Protein AF-A0A381T3K8-F1 (afdb_monomer)

Solvent-accessible surface area (backbone atoms only — not comparable to full-atom values): 9692 Å² total; per-residue (Å²): 140,80,72,60,60,70,28,31,34,39,32,34,22,79,47,74,56,29,57,54,52,45,54,54,43,39,75,59,45,20,48,62,48,80,32,72,56,66,56,58,69,72,48,51,66,48,38,56,70,25,51,29,39,36,34,31,21,46,84,45,85,56,44,44,38,23,93,92,28,55,28,43,52,71,57,46,45,71,54,28,58,80,28,34,39,35,50,53,16,40,26,57,43,61,67,59,30,51,76,71,65,33,52,60,53,84,57,81,58,88,49,51,72,50,67,47,67,61,56,66,81,76,37,68,60,58,45,52,54,52,53,50,49,54,52,51,52,51,52,53,54,52,50,53,48,62,72,70,40,55,73,71,58,49,50,58,64,32,63,78,67,80,59,85,81,77,82,80,84,86,75,87,133

Sequence (173 aa):
EIEVYQSRIGVVSTDKFGRVIASCLGKVGADVQRFDRLAGVQVEEFLEKADAIILADYCSPDLFIGQGGQMEVERLRAIAPGIVVVPFAGRVDTKALEQAGIWCLDHAGEESARMARTFSHLGVKPVIDLHCAGLKVAEIAVRQRAENATDAALNTALGARGHTVSRSENVRT

Radius of gyration: 24.1 Å; Cα contacts (8 Å, |Δi|>4): 259; chains: 1; bounding box: 52×36×75 Å

Secondary structure (DSSP, 8-state):
----TT-EEEEE-SSHHHHHHHHHHHHTT-EEEEESSS-SHHHHHHHTT-SEEEEE-SS--SEEESTTSSB-HHHHHHH-TTPEEEEEESEE-HHHHHHTT-EE-----S-TTS-SS-GGGG-HHHHHHHHHHHHHHHHHHHHHHHHHS-HHHHHHHHHTTT-----------

Mean predicted aligned error: 10.78 Å

Nearest PDB structures (foldseek):
  4a5o-assembly2_D  TM=7.007E-01  e=1.082E-03  Pseudomonas aeruginosa PAO1
  5o22-assembly1_A  TM=6.294E-01  e=1.184E-02  Escherichia coli K-12
  2pv7-assembly1_A  TM=4.284E-01  e=9.141E-03  Haemophilus influenzae
  6qur-assembly1_A  TM=5.124E-01  e=4.045E-02  synthetic construct
  2qys-assembly2_B  TM=4.662E-01  e=1.573E-01  Ocimum basilicum

Organism: NCBI:txid408172

Structure (mmCIF, N/CA/C/O backbone):
data_AF-A0A381T3K8-F1
#
_entry.id   AF-A0A381T3K8-F1
#
loop_
_atom_site.group_PDB
_atom_site.id
_atom_site.type_symbol
_atom_site.label_atom_id
_atom_site.label_alt_id
_atom_site.label_comp_id
_atom_site.label_asym_id
_atom_site.label_entity_id
_atom_site.label_seq_id
_atom_site.pdbx_PDB_ins_code
_atom_site.Cartn_x
_atom_site.Cartn_y
_atom_site.Cartn_z
_atom_site.occupancy
_atom_site.B_iso_or_equiv
_atom_site.auth_seq_id
_atom_site.auth_comp_id
_atom_site.auth_asym_id
_atom_site.auth_atom_id
_atom_site.pdbx_PDB_model_num
ATOM 1 N N . GLU A 1 1 ? 1.530 -11.606 10.922 1.00 67.06 1 GLU A N 1
ATOM 2 C CA . GLU A 1 1 ? 1.568 -12.184 9.563 1.00 67.06 1 GLU A CA 1
ATOM 3 C C . GLU A 1 1 ? 0.125 -12.413 9.142 1.00 67.06 1 GLU A C 1
ATOM 5 O O . GLU A 1 1 ? -0.635 -12.891 9.975 1.00 67.06 1 GLU A O 1
ATOM 10 N N . ILE A 1 2 ? -0.271 -11.968 7.948 1.00 81.31 2 ILE A N 1
ATOM 11 C CA . ILE A 1 2 ? -1.642 -12.115 7.432 1.00 81.31 2 ILE A CA 1
ATOM 12 C C . ILE A 1 2 ? -1.611 -13.006 6.196 1.00 81.31 2 ILE A C 1
ATOM 14 O O . ILE A 1 2 ? -0.693 -12.902 5.379 1.00 81.31 2 ILE A O 1
ATOM 18 N N . GLU A 1 3 ? -2.604 -13.874 6.060 1.00 88.50 3 GLU A N 1
ATOM 19 C CA . GLU A 1 3 ? -2.834 -14.597 4.815 1.00 88.50 3 GLU A CA 1
ATOM 20 C C . GLU A 1 3 ? -3.513 -13.654 3.816 1.00 88.50 3 GLU A C 1
ATOM 22 O O . GLU A 1 3 ? -4.427 -12.931 4.177 1.00 88.50 3 GLU A O 1
ATOM 27 N N . VAL A 1 4 ? -3.049 -13.612 2.564 1.00 92.31 4 VAL A N 1
ATOM 28 C CA 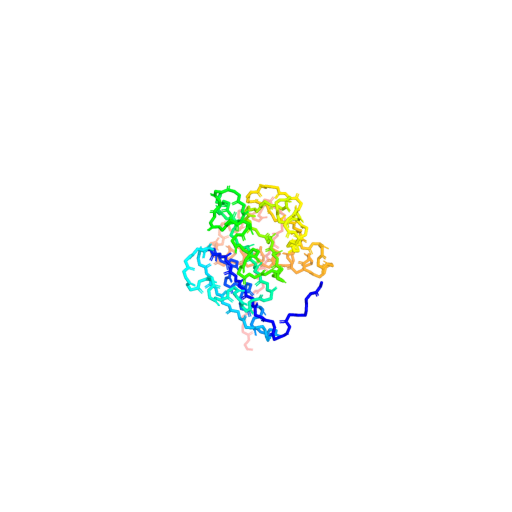. VAL A 1 4 ? -3.598 -12.673 1.562 1.00 92.31 4 VAL A CA 1
ATOM 29 C C . VAL A 1 4 ? -4.922 -13.171 0.974 1.00 92.31 4 VAL A C 1
ATOM 31 O O . VAL A 1 4 ? -5.762 -12.369 0.568 1.00 92.31 4 VAL A O 1
ATOM 34 N N . TYR A 1 5 ? -5.112 -14.487 0.892 1.00 94.69 5 TYR A N 1
ATOM 35 C CA . TYR A 1 5 ? -6.324 -15.075 0.330 1.00 94.69 5 TYR A CA 1
ATOM 36 C C . TYR A 1 5 ? -7.539 -14.727 1.199 1.00 94.69 5 TYR A C 1
ATOM 38 O O . TYR A 1 5 ? -7.495 -14.893 2.412 1.00 94.69 5 TYR A O 1
ATOM 46 N N . GLN A 1 6 ? -8.614 -14.233 0.574 1.00 93.88 6 GLN A N 1
ATOM 47 C CA . GLN A 1 6 ? -9.842 -13.760 1.233 1.00 93.88 6 GLN A CA 1
ATOM 48 C C . GLN A 1 6 ? -9.678 -12.585 2.204 1.00 93.88 6 GLN A C 1
ATOM 50 O O . GLN A 1 6 ? -10.674 -12.155 2.786 1.00 93.88 6 GLN A O 1
ATOM 55 N N . SER A 1 7 ? -8.480 -12.008 2.326 1.00 96.81 7 SER A N 1
ATOM 56 C CA . SER A 1 7 ? -8.304 -10.786 3.099 1.00 96.81 7 SER A CA 1
ATOM 57 C C . SER A 1 7 ? -8.896 -9.573 2.400 1.00 96.81 7 SER A C 1
ATOM 59 O O . SER A 1 7 ? -8.835 -9.442 1.173 1.00 96.81 7 SER A O 1
ATOM 61 N N . ARG A 1 8 ? -9.417 -8.646 3.201 1.00 97.75 8 ARG A N 1
ATOM 62 C CA . ARG A 1 8 ? -9.924 -7.351 2.755 1.00 97.75 8 ARG A CA 1
ATOM 63 C C . ARG A 1 8 ? -8.830 -6.299 2.877 1.00 97.75 8 ARG A C 1
ATOM 65 O O . ARG A 1 8 ? -8.429 -5.926 3.979 1.00 97.75 8 ARG A O 1
ATOM 72 N N . ILE A 1 9 ? -8.332 -5.822 1.739 1.00 98.12 9 ILE A N 1
ATOM 73 C CA . ILE A 1 9 ? -7.128 -4.989 1.666 1.00 98.12 9 ILE A CA 1
ATOM 74 C C . ILE A 1 9 ? -7.439 -3.646 1.006 1.00 98.12 9 ILE A C 1
ATOM 76 O O . ILE A 1 9 ? -7.891 -3.576 -0.137 1.00 98.12 9 ILE A O 1
ATOM 80 N N . GLY A 1 10 ? -7.150 -2.557 1.715 1.00 97.62 10 GLY A N 1
ATOM 81 C CA . GLY A 1 10 ? -7.195 -1.205 1.163 1.00 97.62 10 GLY A CA 1
ATOM 82 C C . GLY A 1 10 ? -5.880 -0.857 0.472 1.00 97.62 10 GLY A C 1
ATOM 83 O O . GLY A 1 10 ? -4.811 -1.126 1.012 1.00 97.62 10 GLY A O 1
ATOM 84 N N . VAL A 1 11 ? -5.929 -0.231 -0.702 1.00 97.25 11 VAL A N 1
ATOM 85 C CA . VAL A 1 11 ? -4.738 0.293 -1.392 1.00 97.25 11 VAL A CA 1
ATOM 86 C C . VAL A 1 11 ? -4.905 1.791 -1.606 1.00 97.25 11 VAL A C 1
ATOM 88 O O . VAL A 1 11 ? -5.726 2.210 -2.423 1.00 97.25 11 VAL A O 1
ATOM 91 N N . VAL A 1 12 ? -4.113 2.596 -0.899 1.00 95.75 12 VAL A N 1
ATOM 92 C CA . VAL A 1 12 ? -4.120 4.060 -1.023 1.00 95.75 12 VAL A CA 1
ATOM 93 C C . VAL A 1 12 ? -2.999 4.491 -1.958 1.00 95.75 12 VAL A C 1
ATOM 95 O O . VAL A 1 12 ? -1.826 4.239 -1.675 1.00 95.75 12 VAL A O 1
ATOM 98 N N . SER A 1 13 ? -3.353 5.084 -3.098 1.00 93.81 13 SER A N 1
ATOM 99 C CA . SER A 1 13 ? -2.389 5.481 -4.129 1.00 93.81 13 SER A CA 1
ATOM 100 C C . SER A 1 13 ? -3.047 6.282 -5.252 1.00 93.81 13 SER A C 1
ATOM 102 O O . SER A 1 13 ? -4.002 5.808 -5.877 1.00 93.81 13 SER A O 1
ATOM 104 N N . THR A 1 14 ? -2.457 7.429 -5.592 1.00 91.62 14 THR A N 1
ATOM 105 C CA . THR A 1 14 ? -2.795 8.194 -6.806 1.00 91.62 14 THR A CA 1
ATOM 106 C C . THR A 1 14 ? -1.962 7.788 -8.027 1.00 91.62 14 THR A C 1
ATOM 108 O O . THR A 1 14 ? -2.224 8.227 -9.150 1.00 91.62 14 THR A O 1
ATOM 111 N N . ASP A 1 15 ? -0.965 6.921 -7.841 1.00 87.50 15 ASP A N 1
ATOM 112 C CA . ASP A 1 15 ? 0.003 6.571 -8.869 1.00 87.50 15 ASP A CA 1
ATOM 113 C C . ASP A 1 15 ? -0.308 5.238 -9.584 1.00 87.50 15 ASP A C 1
ATOM 115 O O . ASP A 1 15 ? -1.334 4.568 -9.400 1.00 87.50 15 ASP A O 1
ATOM 119 N N . LYS A 1 16 ? 0.598 4.849 -10.489 1.00 89.00 16 LYS A N 1
ATOM 120 C CA . LYS A 1 16 ? 0.466 3.610 -11.265 1.00 89.00 16 LYS A CA 1
ATOM 121 C C . LYS A 1 16 ? 0.644 2.344 -10.420 1.00 89.00 16 LYS A C 1
ATOM 123 O O . LYS A 1 16 ? 0.119 1.304 -10.825 1.00 89.00 16 LYS A O 1
ATOM 128 N N . PHE A 1 17 ? 1.363 2.403 -9.298 1.00 88.69 17 PHE A N 1
ATOM 129 C CA . PHE A 1 17 ? 1.622 1.249 -8.441 1.00 88.69 17 PHE A CA 1
ATOM 130 C C . PHE A 1 17 ? 0.335 0.756 -7.804 1.00 88.69 17 PHE A C 1
ATOM 132 O O . PHE A 1 17 ? 0.085 -0.447 -7.840 1.00 88.69 17 PHE A O 1
ATOM 139 N N . GLY A 1 18 ? -0.538 1.656 -7.345 1.00 92.62 18 GLY A N 1
ATOM 140 C CA . GLY A 1 18 ? -1.806 1.263 -6.737 1.00 92.62 18 GLY A CA 1
ATOM 141 C C . GLY A 1 18 ? -2.659 0.357 -7.629 1.00 92.62 18 GLY A C 1
ATOM 142 O O . GLY A 1 18 ? -3.307 -0.565 -7.139 1.00 92.62 18 GLY A O 1
ATOM 143 N N . ARG A 1 19 ? -2.669 0.584 -8.952 1.00 94.50 19 ARG A N 1
ATOM 144 C CA . ARG A 1 19 ? -3.422 -0.264 -9.898 1.00 94.50 19 ARG A CA 1
ATOM 145 C C . ARG A 1 19 ? -2.796 -1.646 -10.047 1.00 94.50 19 ARG A C 1
ATOM 147 O O . ARG A 1 19 ? -3.514 -2.642 -10.085 1.00 94.50 19 ARG A O 1
ATOM 154 N N . VAL A 1 20 ? -1.468 -1.701 -10.134 1.00 94.62 20 VAL A N 1
ATOM 155 C CA . VAL A 1 20 ? -0.724 -2.960 -10.267 1.00 94.62 20 VAL A CA 1
ATOM 156 C C . VAL A 1 20 ? -0.868 -3.798 -8.998 1.00 94.62 20 VAL A C 1
ATOM 158 O O . VAL A 1 20 ? -1.202 -4.975 -9.095 1.00 94.62 20 VAL A O 1
ATOM 161 N N . ILE A 1 21 ? -0.694 -3.186 -7.823 1.00 95.00 21 ILE A N 1
ATOM 162 C CA . ILE A 1 21 ? -0.847 -3.842 -6.517 1.00 95.00 21 ILE A CA 1
ATOM 163 C C . ILE A 1 21 ? -2.257 -4.417 -6.382 1.00 95.00 21 ILE A C 1
ATOM 165 O O . ILE A 1 21 ? -2.400 -5.612 -6.134 1.00 95.00 21 ILE A O 1
ATOM 169 N N . ALA A 1 22 ? -3.291 -3.606 -6.631 1.00 96.31 22 ALA A N 1
ATOM 170 C CA . ALA A 1 22 ? -4.670 -4.066 -6.515 1.00 96.31 22 ALA A CA 1
ATOM 171 C C . ALA A 1 22 ? -4.997 -5.213 -7.481 1.00 96.31 22 ALA A C 1
ATOM 173 O O . ALA A 1 22 ? -5.624 -6.194 -7.087 1.00 96.31 22 ALA A O 1
ATOM 174 N N . SER A 1 23 ? -4.515 -5.136 -8.727 1.00 96.81 23 SER A N 1
ATOM 175 C CA . SER A 1 23 ? -4.703 -6.215 -9.701 1.00 96.81 23 SER A CA 1
ATOM 176 C C . SER A 1 23 ? -4.010 -7.513 -9.279 1.00 96.81 23 SER A C 1
ATOM 178 O O . SER A 1 23 ? -4.586 -8.587 -9.436 1.00 96.81 23 SER A O 1
ATOM 180 N N . CYS A 1 24 ? -2.787 -7.435 -8.750 1.00 95.69 24 CYS A N 1
ATOM 181 C CA . CYS A 1 24 ? -2.054 -8.609 -8.283 1.00 95.69 24 CYS A CA 1
ATOM 182 C C . CYS A 1 24 ? -2.736 -9.260 -7.078 1.00 95.69 24 CYS A C 1
ATOM 184 O O . CYS A 1 24 ? -2.950 -10.466 -7.099 1.00 95.69 24 CYS A O 1
ATOM 186 N N . LEU A 1 25 ? -3.121 -8.477 -6.069 1.00 96.62 25 LEU A N 1
ATOM 187 C CA . LEU A 1 25 ? -3.793 -8.990 -4.872 1.00 96.62 25 LEU A CA 1
ATOM 188 C C . LEU A 1 25 ? -5.156 -9.613 -5.201 1.00 96.62 25 LEU A C 1
ATOM 190 O O . LEU A 1 25 ? -5.444 -10.722 -4.757 1.00 96.62 25 LEU A O 1
ATOM 194 N N . GLY A 1 26 ? -5.947 -8.967 -6.063 1.00 96.88 26 GLY A N 1
ATOM 195 C CA . GLY A 1 26 ? -7.230 -9.515 -6.509 1.00 96.88 26 GLY A CA 1
ATOM 196 C C . GLY A 1 26 ? -7.089 -10.855 -7.243 1.00 96.88 26 GLY A C 1
ATOM 197 O O . GLY A 1 26 ? -7.894 -11.758 -7.040 1.00 96.88 26 GLY A O 1
ATOM 198 N N . LYS A 1 27 ? -6.024 -11.048 -8.039 1.00 96.88 27 LYS A N 1
ATOM 199 C CA . LYS A 1 27 ? -5.737 -12.342 -8.697 1.00 96.88 27 LYS A CA 1
ATOM 200 C C . LYS A 1 27 ? -5.400 -13.463 -7.714 1.00 96.88 27 LYS A C 1
ATOM 202 O O . LYS A 1 27 ? -5.568 -14.627 -8.059 1.00 96.88 27 LYS A O 1
ATOM 207 N N . VAL A 1 28 ? -4.910 -13.114 -6.527 1.00 95.06 28 VAL A N 1
ATOM 208 C CA . VAL A 1 28 ? -4.600 -14.059 -5.446 1.00 95.06 28 VAL A CA 1
ATOM 209 C C . VAL A 1 28 ? -5.821 -14.275 -4.537 1.00 95.06 28 VAL A C 1
ATOM 211 O O . VAL A 1 28 ? -5.750 -15.075 -3.618 1.00 95.06 28 VAL A O 1
ATOM 214 N N . GLY A 1 29 ? -6.965 -13.634 -4.815 1.00 96.12 29 GLY A N 1
ATOM 215 C CA . GLY A 1 29 ? -8.231 -13.859 -4.109 1.00 96.12 29 GLY A CA 1
ATOM 216 C C . GLY A 1 29 ? -8.502 -12.920 -2.932 1.00 96.12 29 GLY A C 1
ATOM 217 O O . GLY A 1 29 ? -9.379 -13.221 -2.128 1.00 96.12 29 GLY A O 1
ATOM 218 N N . ALA A 1 30 ? -7.772 -11.807 -2.814 1.00 97.44 30 ALA A N 1
ATOM 219 C CA . ALA A 1 30 ? -8.090 -10.748 -1.854 1.00 97.44 30 ALA A CA 1
ATOM 220 C C . ALA A 1 30 ? -9.283 -9.888 -2.330 1.00 97.44 30 ALA A C 1
ATOM 222 O O . ALA A 1 30 ? -9.430 -9.638 -3.530 1.00 97.44 30 ALA A O 1
ATOM 223 N N . ASP A 1 31 ? -10.088 -9.380 -1.393 1.00 97.62 31 ASP A N 1
ATOM 224 C CA . ASP A 1 31 ? -11.076 -8.316 -1.631 1.00 97.62 31 ASP A CA 1
ATOM 225 C C . ASP A 1 31 ? -10.363 -6.962 -1.553 1.00 97.62 31 ASP A C 1
ATOM 227 O O . ASP A 1 31 ? -9.958 -6.520 -0.477 1.00 97.62 31 ASP A O 1
ATOM 231 N N . VAL A 1 32 ? -10.138 -6.320 -2.702 1.00 97.88 32 VAL A N 1
ATOM 232 C CA . VAL A 1 32 ? -9.279 -5.135 -2.783 1.00 97.88 32 VAL A CA 1
ATOM 233 C C . VAL A 1 32 ? -10.063 -3.902 -3.189 1.00 97.88 32 VAL A C 1
ATOM 235 O O . VAL A 1 32 ? -10.626 -3.848 -4.284 1.00 97.88 32 VAL A O 1
ATOM 238 N N . GLN A 1 33 ? -9.983 -2.857 -2.366 1.00 97.69 33 GLN A N 1
ATOM 239 C CA . GLN A 1 33 ? -10.506 -1.537 -2.701 1.00 97.69 33 GLN A CA 1
ATOM 240 C C . GLN A 1 33 ? -9.379 -0.510 -2.800 1.00 97.69 33 GLN A C 1
ATOM 242 O O . GLN A 1 33 ? -8.485 -0.440 -1.958 1.00 97.69 33 GLN A O 1
ATOM 247 N N . ARG A 1 34 ? -9.419 0.296 -3.864 1.00 96.88 34 ARG A N 1
ATOM 248 C CA . ARG A 1 34 ? -8.477 1.394 -4.088 1.00 96.88 34 ARG A CA 1
ATOM 249 C C . ARG A 1 34 ? -9.056 2.718 -3.616 1.00 96.88 34 ARG A C 1
ATOM 251 O O . ARG A 1 34 ? -10.224 2.999 -3.872 1.00 96.88 34 ARG A O 1
ATOM 258 N N . PHE A 1 35 ? -8.190 3.554 -3.060 1.00 96.25 35 PHE A N 1
ATOM 259 C CA . PHE A 1 35 ? -8.507 4.915 -2.653 1.00 96.25 35 PHE A CA 1
ATOM 260 C C . PHE A 1 35 ? -7.412 5.875 -3.114 1.00 96.25 35 PHE A C 1
ATOM 262 O O . PHE A 1 35 ? -6.228 5.547 -3.069 1.00 96.25 35 PHE A O 1
ATOM 269 N N . ASP A 1 36 ? -7.802 7.078 -3.521 1.00 94.00 36 ASP A N 1
ATOM 270 C CA . ASP A 1 36 ? -6.841 8.133 -3.858 1.00 94.00 36 ASP A CA 1
ATOM 271 C C . ASP A 1 36 ? -6.357 8.873 -2.598 1.00 94.00 36 ASP A C 1
ATOM 273 O O . ASP A 1 36 ? -5.269 9.442 -2.583 1.00 94.00 36 ASP A O 1
ATOM 277 N N . ARG A 1 37 ? -7.163 8.862 -1.527 1.00 93.56 37 ARG A N 1
ATOM 278 C CA . ARG A 1 37 ? -6.855 9.469 -0.226 1.00 93.56 37 ARG A CA 1
ATOM 279 C C . ARG A 1 37 ? -7.306 8.565 0.912 1.00 93.56 37 ARG A C 1
ATOM 281 O O . ARG A 1 37 ? -8.326 7.892 0.800 1.00 93.56 37 ARG A O 1
ATOM 288 N N . LEU A 1 38 ? -6.581 8.618 2.022 1.00 94.50 38 LEU A N 1
ATOM 289 C CA . LEU A 1 38 ? -6.916 7.956 3.279 1.00 94.50 38 LEU A CA 1
ATOM 290 C C . LEU A 1 38 ? -7.800 8.862 4.149 1.00 94.50 38 LEU A C 1
ATOM 292 O O . LEU A 1 38 ? -7.477 9.157 5.291 1.00 94.50 38 LEU A O 1
ATOM 296 N N . ALA A 1 39 ? -8.891 9.369 3.582 1.00 92.31 39 ALA A N 1
ATOM 297 C CA . ALA A 1 39 ? -9.800 10.265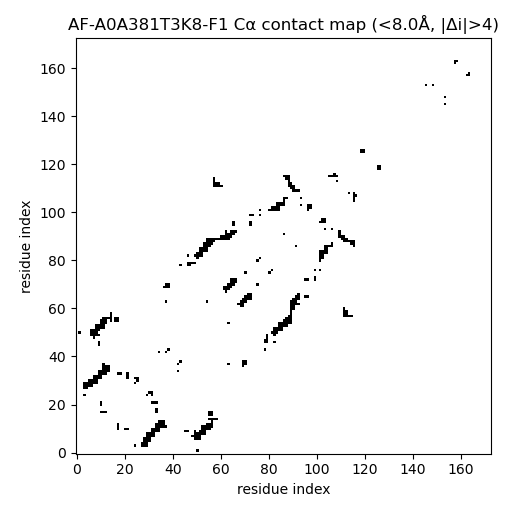 4.285 1.00 92.31 39 ALA A CA 1
ATOM 298 C C . ALA A 1 39 ? -11.233 10.113 3.770 1.00 92.31 39 ALA A C 1
ATOM 300 O O . ALA A 1 39 ? -11.458 9.862 2.584 1.00 92.31 39 ALA A O 1
ATOM 301 N N . GLY A 1 40 ? -12.198 10.348 4.659 1.00 92.94 40 GLY A N 1
ATOM 302 C CA . GLY A 1 40 ? -13.624 10.359 4.344 1.00 92.94 40 GLY A CA 1
ATOM 303 C C . GLY A 1 40 ? -14.366 9.083 4.744 1.00 92.94 40 GLY A C 1
ATOM 304 O O . GLY A 1 40 ? -13.777 8.022 4.934 1.00 92.94 40 GLY A O 1
ATOM 305 N N . VAL A 1 41 ? -15.693 9.206 4.839 1.00 93.25 41 VAL A N 1
ATOM 306 C CA . VAL A 1 41 ? -16.594 8.196 5.426 1.00 93.25 41 VAL A CA 1
ATOM 307 C C . VAL A 1 41 ? -16.478 6.831 4.745 1.00 93.25 41 VAL A C 1
ATOM 309 O O . VAL A 1 41 ? -16.360 5.822 5.423 1.00 93.25 41 VAL A O 1
ATOM 312 N N . GLN A 1 42 ? -16.420 6.790 3.412 1.00 93.44 42 GLN A N 1
ATOM 313 C CA . GLN A 1 42 ? -16.316 5.527 2.664 1.00 93.44 42 GLN A CA 1
ATOM 314 C C . GLN A 1 42 ? -15.026 4.756 2.968 1.00 93.44 42 GLN A C 1
ATOM 316 O O . GLN A 1 42 ? -15.009 3.528 2.922 1.00 93.44 42 GLN A O 1
ATOM 321 N N . VAL A 1 43 ? -13.935 5.477 3.243 1.00 95.81 43 VAL A N 1
ATOM 322 C CA . VAL A 1 43 ? -12.661 4.859 3.611 1.00 95.81 43 VAL A CA 1
ATOM 323 C C . VAL A 1 43 ? -12.777 4.284 5.013 1.00 95.81 43 VAL A C 1
ATOM 325 O O . VAL A 1 43 ? -12.424 3.131 5.221 1.00 95.81 43 VAL A O 1
ATOM 328 N N . GLU A 1 44 ? -13.324 5.049 5.958 1.00 95.94 44 GLU A N 1
ATOM 329 C CA . GLU A 1 44 ? -13.522 4.583 7.332 1.00 95.94 44 GLU A CA 1
ATOM 330 C C . GLU A 1 44 ? -14.429 3.342 7.392 1.00 95.94 44 GLU A C 1
ATOM 332 O O . GLU A 1 44 ? -14.026 2.339 7.973 1.00 95.94 44 GLU A O 1
ATOM 337 N N . GLU A 1 45 ? -15.573 3.349 6.699 1.00 96.25 45 GLU A N 1
ATOM 338 C CA . GLU A 1 45 ? -16.482 2.193 6.589 1.00 96.25 45 GLU A CA 1
ATOM 339 C C . GLU A 1 45 ? -15.795 0.953 5.999 1.00 96.25 45 GLU A C 1
ATOM 341 O O . GLU A 1 45 ? -16.085 -0.185 6.374 1.00 96.25 45 GLU A O 1
ATOM 346 N N . PHE A 1 46 ? -14.874 1.149 5.050 1.00 97.44 46 PHE A N 1
ATOM 347 C CA . PHE A 1 46 ? -14.080 0.050 4.520 1.00 97.44 46 PHE A CA 1
ATOM 348 C C . PHE A 1 46 ? -13.094 -0.486 5.563 1.00 97.44 46 PHE A C 1
ATOM 350 O O . PHE A 1 46 ? -12.963 -1.707 5.694 1.00 97.44 46 PHE A O 1
ATOM 357 N N . LEU A 1 47 ? -12.413 0.412 6.282 1.00 97.25 47 LEU A N 1
ATOM 358 C CA . LEU A 1 47 ? -11.381 0.073 7.261 1.00 97.25 47 LEU A CA 1
ATOM 359 C C . LEU A 1 47 ? -11.932 -0.691 8.463 1.00 97.25 47 LEU A C 1
ATOM 361 O O . LEU A 1 47 ? -11.224 -1.552 8.971 1.00 97.25 47 LEU A O 1
ATOM 365 N N . GLU A 1 48 ? -13.189 -0.468 8.858 1.00 96.50 48 GLU A N 1
ATOM 366 C CA . GLU A 1 48 ? -13.855 -1.226 9.936 1.00 96.50 48 GLU A CA 1
ATOM 367 C C . GLU A 1 48 ? -13.776 -2.751 9.755 1.00 96.50 48 GLU A C 1
ATOM 369 O O . GLU A 1 48 ? -13.842 -3.505 10.725 1.00 96.50 48 GLU A O 1
ATOM 374 N N . LYS A 1 49 ? -13.660 -3.216 8.507 1.00 96.19 49 LYS A N 1
ATOM 375 C CA . LYS A 1 49 ? -13.603 -4.641 8.151 1.00 96.19 49 LYS A CA 1
ATOM 376 C C . LYS A 1 49 ? -12.308 -5.024 7.441 1.00 96.19 49 LYS A C 1
ATOM 378 O O . LYS A 1 49 ? -12.210 -6.144 6.949 1.00 96.19 49 LYS A O 1
ATOM 383 N N . ALA A 1 50 ? -11.368 -4.094 7.297 1.00 97.19 50 ALA A N 1
ATOM 384 C CA . ALA A 1 50 ? -10.137 -4.335 6.562 1.00 97.19 50 ALA A CA 1
ATOM 385 C C . ALA A 1 50 ? -9.120 -5.073 7.434 1.00 97.19 50 ALA A C 1
ATOM 387 O O . ALA A 1 50 ? -8.890 -4.708 8.585 1.00 97.19 50 ALA A O 1
ATOM 388 N N . ASP A 1 51 ? -8.448 -6.057 6.844 1.00 97.00 51 ASP A N 1
ATOM 389 C CA . ASP A 1 51 ? -7.330 -6.749 7.484 1.00 97.00 51 ASP A CA 1
ATOM 390 C C . ASP A 1 51 ? -6.039 -5.942 7.341 1.00 97.00 51 ASP A C 1
ATOM 392 O O . ASP A 1 51 ? -5.179 -5.944 8.221 1.00 97.00 51 ASP A O 1
ATOM 396 N N . ALA A 1 52 ? -5.895 -5.231 6.218 1.00 96.81 52 ALA A N 1
ATOM 397 C CA . ALA A 1 52 ? -4.707 -4.450 5.930 1.00 96.81 52 ALA A CA 1
ATOM 398 C C . ALA A 1 52 ? -4.986 -3.206 5.093 1.00 96.81 52 ALA A C 1
ATOM 400 O O . ALA A 1 52 ? -5.917 -3.150 4.285 1.00 96.81 52 ALA A O 1
ATOM 401 N N . ILE A 1 53 ? -4.088 -2.234 5.224 1.00 96.56 53 ILE A N 1
ATOM 402 C CA . ILE A 1 53 ? -3.989 -1.092 4.332 1.00 96.56 53 ILE A CA 1
ATOM 403 C C . ILE A 1 53 ? -2.569 -0.948 3.793 1.00 96.56 53 ILE A C 1
ATOM 405 O O . ILE A 1 53 ? -1.593 -0.936 4.538 1.00 96.56 53 ILE A O 1
ATOM 409 N N . ILE A 1 54 ? -2.459 -0.827 2.474 1.00 95.00 54 ILE A N 1
ATOM 410 C CA . ILE A 1 54 ? -1.206 -0.608 1.764 1.00 95.00 54 ILE A CA 1
ATOM 411 C C . ILE A 1 54 ? -1.158 0.843 1.308 1.00 95.00 54 ILE A C 1
ATOM 413 O O . ILE A 1 54 ? -1.997 1.287 0.523 1.00 95.00 54 ILE A O 1
ATOM 417 N N . LEU A 1 55 ? -0.144 1.564 1.770 1.00 93.69 55 LEU A N 1
ATOM 418 C CA . LEU A 1 55 ? 0.174 2.909 1.307 1.00 93.69 55 LEU A CA 1
ATOM 419 C C . LEU A 1 55 ? 1.201 2.779 0.188 1.00 93.69 55 LEU A C 1
ATOM 421 O O . LEU A 1 55 ? 2.306 2.281 0.410 1.00 93.69 55 LEU A O 1
ATOM 425 N N . ALA A 1 56 ? 0.801 3.142 -1.026 1.00 91.62 56 ALA A N 1
ATOM 426 C CA . ALA A 1 56 ? 1.587 2.938 -2.234 1.00 91.62 56 ALA A CA 1
ATOM 427 C C . ALA A 1 56 ? 1.565 4.183 -3.122 1.00 91.62 56 ALA A C 1
ATOM 429 O O . ALA A 1 56 ? 1.267 4.092 -4.312 1.00 91.62 56 ALA A O 1
ATOM 430 N N . ASP A 1 57 ? 1.859 5.336 -2.531 1.00 88.75 57 ASP A N 1
ATOM 431 C CA . ASP A 1 57 ? 2.006 6.592 -3.255 1.00 88.75 57 ASP A CA 1
ATOM 432 C C . ASP A 1 57 ? 3.453 7.075 -3.170 1.00 88.75 57 ASP A C 1
ATOM 434 O O . ASP A 1 57 ? 3.921 7.582 -2.150 1.00 88.75 57 ASP A O 1
ATOM 438 N N . TYR A 1 58 ? 4.194 6.858 -4.252 1.00 83.31 58 TYR A N 1
ATOM 439 C CA . TYR A 1 58 ? 5.622 7.148 -4.302 1.00 83.31 58 TYR A CA 1
ATOM 440 C C . TYR A 1 58 ? 5.925 8.642 -4.440 1.00 83.31 58 TYR A C 1
ATOM 442 O O . TYR A 1 58 ? 6.957 9.113 -3.956 1.00 83.31 58 TYR A O 1
ATOM 450 N N . CYS A 1 59 ? 5.051 9.374 -5.131 1.00 83.00 59 CYS A N 1
ATOM 451 C CA . CYS A 1 59 ? 5.280 10.771 -5.492 1.00 83.00 59 CYS A CA 1
ATOM 452 C C . CYS A 1 59 ? 4.690 11.750 -4.473 1.00 83.00 59 CYS A C 1
ATOM 454 O O . CYS A 1 59 ? 5.069 12.922 -4.485 1.00 83.00 59 CYS A O 1
ATOM 456 N N . SER A 1 60 ? 3.771 11.299 -3.617 1.00 84.75 60 SER A N 1
ATOM 457 C CA . SER A 1 60 ? 3.152 12.167 -2.625 1.00 84.75 60 SER A CA 1
ATOM 458 C C . SER A 1 60 ? 4.123 12.547 -1.489 1.00 84.75 60 SER A C 1
ATOM 460 O O . SER A 1 60 ? 4.762 11.673 -0.886 1.00 84.75 60 SER A O 1
ATOM 462 N N . PRO A 1 61 ? 4.242 13.847 -1.154 1.00 84.81 61 PRO A N 1
ATOM 463 C CA . PRO A 1 61 ? 4.947 14.298 0.044 1.00 84.81 61 PRO A CA 1
ATOM 464 C C . PRO A 1 61 ? 4.086 14.186 1.315 1.00 84.81 61 PRO A C 1
ATOM 466 O O . PRO A 1 61 ? 4.594 14.435 2.415 1.00 84.81 61 PRO A O 1
ATOM 469 N N . ASP A 1 62 ? 2.801 13.852 1.172 1.00 89.19 62 ASP A N 1
ATOM 470 C CA . ASP A 1 62 ? 1.825 13.877 2.256 1.00 89.19 62 ASP A CA 1
ATOM 471 C C . ASP A 1 62 ? 2.124 12.813 3.318 1.00 89.19 62 ASP A C 1
ATOM 473 O O . ASP A 1 62 ? 2.580 11.704 3.027 1.00 89.19 62 ASP A O 1
ATOM 477 N N . LEU A 1 63 ? 1.818 13.155 4.570 1.00 91.25 63 LEU A N 1
ATOM 478 C CA . LEU A 1 63 ? 1.757 12.197 5.667 1.00 91.25 63 LEU A CA 1
ATOM 479 C C . LEU A 1 63 ? 0.400 11.486 5.616 1.00 91.25 63 LEU A C 1
ATOM 481 O O . LEU A 1 63 ? -0.643 12.121 5.770 1.00 91.25 63 LEU A O 1
ATOM 485 N N . PHE A 1 64 ? 0.399 10.172 5.396 1.00 93.88 64 PHE A N 1
ATOM 486 C CA . PHE A 1 64 ? -0.843 9.402 5.327 1.00 93.88 64 PHE A CA 1
ATOM 487 C C . PHE A 1 64 ? -1.401 9.107 6.714 1.00 93.88 64 PHE A C 1
ATOM 489 O O . PHE A 1 64 ? -2.569 9.393 6.961 1.00 93.88 64 PHE A O 1
ATOM 496 N N . ILE A 1 65 ? -0.574 8.554 7.605 1.00 94.88 65 ILE A N 1
ATOM 497 C CA . ILE A 1 65 ? -0.970 8.239 8.981 1.00 94.88 65 ILE A CA 1
ATOM 498 C C . ILE A 1 65 ? 0.037 8.852 9.950 1.00 94.88 65 ILE A C 1
ATOM 500 O O . ILE A 1 65 ? 1.242 8.657 9.784 1.00 94.88 65 ILE A O 1
ATOM 504 N N . GLY A 1 66 ? -0.458 9.583 10.944 1.00 93.88 66 GLY A N 1
ATOM 505 C CA . GLY A 1 66 ? 0.346 10.316 11.922 1.00 93.88 66 GLY A CA 1
ATOM 506 C C . GLY A 1 66 ? -0.252 11.687 12.223 1.00 93.88 66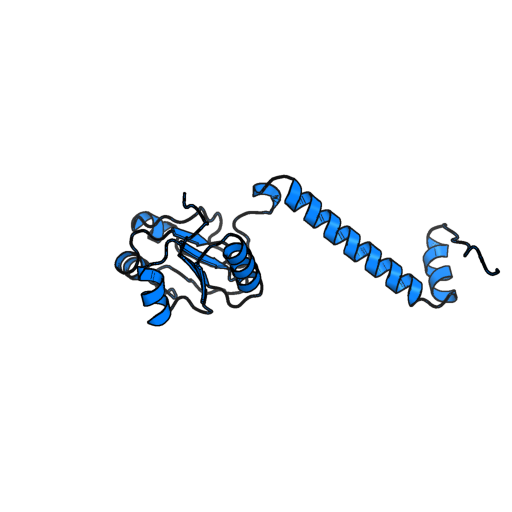 GLY A C 1
ATOM 507 O O . GLY A 1 66 ? -1.225 12.089 11.584 1.00 93.88 66 GLY A O 1
ATOM 508 N N . GLN A 1 67 ? 0.356 12.408 13.166 1.00 94.06 67 GLN A N 1
ATOM 509 C CA . GLN A 1 67 ? -0.150 13.702 13.621 1.00 94.06 67 GLN A CA 1
ATOM 510 C C . GLN A 1 67 ? -0.240 14.717 12.471 1.00 94.06 67 GLN A C 1
ATOM 512 O O . GLN A 1 67 ? 0.772 15.072 11.862 1.00 94.06 67 GLN A O 1
ATOM 517 N N . GLY A 1 68 ? -1.448 15.208 12.185 1.00 92.94 68 GLY A N 1
ATOM 518 C CA . GLY A 1 68 ? -1.715 16.134 11.080 1.00 92.94 68 GLY A CA 1
ATOM 519 C C . GLY A 1 68 ? -1.661 15.491 9.689 1.00 92.94 68 GLY A C 1
ATOM 520 O O . GLY A 1 68 ? -1.581 16.209 8.689 1.00 92.94 68 GLY A O 1
ATOM 521 N N . GLY A 1 69 ? -1.663 14.157 9.614 1.00 93.94 69 GLY A N 1
ATOM 522 C CA . GLY A 1 69 ? -1.763 13.397 8.372 1.00 93.94 69 GLY A CA 1
ATOM 523 C C . GLY A 1 69 ? -3.198 13.281 7.852 1.00 93.94 69 GLY A C 1
ATOM 524 O O . GLY A 1 69 ? -4.132 13.883 8.376 1.00 93.94 69 GLY A O 1
ATOM 525 N N . GLN A 1 70 ? -3.391 12.477 6.805 1.00 95.44 70 GLN A N 1
ATOM 526 C CA . GLN A 1 70 ? -4.734 12.184 6.278 1.00 95.44 70 GLN A CA 1
ATOM 527 C C . GLN A 1 70 ? -5.593 11.389 7.278 1.00 95.44 70 GLN A C 1
ATOM 529 O O . GLN A 1 70 ? -6.812 11.550 7.305 1.00 95.44 70 GLN A O 1
ATOM 534 N N . MET A 1 71 ? -4.948 10.569 8.111 1.00 96.50 71 MET A N 1
ATOM 535 C CA . MET A 1 71 ? -5.556 9.767 9.165 1.00 96.50 71 MET A CA 1
ATOM 536 C C . MET A 1 71 ? -4.735 9.872 10.453 1.00 96.50 71 MET A C 1
ATOM 538 O O . MET A 1 71 ? -3.547 9.554 10.475 1.00 96.50 71 MET A O 1
ATOM 542 N N . GLU A 1 72 ? -5.378 10.269 11.545 1.00 96.75 72 GLU A N 1
ATOM 543 C CA . GLU A 1 72 ? -4.758 10.242 12.873 1.00 96.75 72 GLU A CA 1
ATOM 544 C C . GLU A 1 72 ? -4.627 8.798 13.374 1.00 96.75 72 GLU A C 1
ATOM 546 O O . GLU A 1 72 ? -5.502 7.957 13.136 1.00 96.75 72 GLU A O 1
ATOM 551 N N . VAL A 1 73 ? -3.551 8.496 14.100 1.00 96.56 73 VAL A N 1
ATOM 552 C CA . VAL A 1 73 ? -3.274 7.13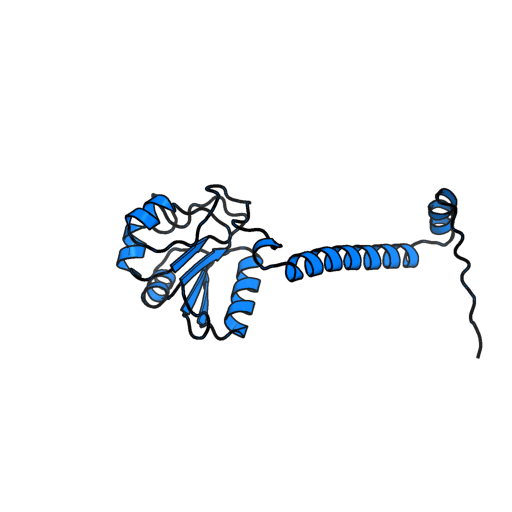5 14.594 1.00 96.56 73 VAL A CA 1
ATOM 553 C C . VAL A 1 73 ? -4.367 6.666 15.555 1.00 96.56 73 VAL A C 1
ATOM 555 O O . VAL A 1 73 ? -4.828 5.527 15.481 1.00 96.56 73 VAL A O 1
ATOM 558 N N . GLU A 1 74 ? -4.842 7.556 16.419 1.00 96.69 74 GLU A N 1
ATOM 559 C CA . GLU A 1 74 ? -5.917 7.302 17.374 1.00 96.69 74 GLU A CA 1
ATOM 560 C C . GLU A 1 74 ? -7.236 7.012 16.657 1.00 96.69 74 GLU A C 1
ATOM 562 O O . GLU A 1 74 ? -8.002 6.146 17.086 1.00 96.69 74 GLU A O 1
ATOM 567 N N . ARG A 1 75 ? -7.490 7.703 15.537 1.00 96.62 75 ARG A N 1
ATOM 568 C CA . ARG A 1 75 ? -8.681 7.475 14.716 1.00 96.62 75 ARG A CA 1
ATOM 569 C C . ARG A 1 75 ? -8.612 6.113 14.038 1.00 96.62 75 ARG A C 1
ATOM 571 O O . ARG A 1 75 ? -9.582 5.361 14.118 1.00 96.62 75 ARG A O 1
ATOM 578 N N . LEU A 1 76 ? -7.464 5.765 13.456 1.00 97.12 76 LEU A N 1
ATOM 579 C CA . LEU A 1 76 ? -7.248 4.451 12.854 1.00 97.12 76 LEU A CA 1
ATOM 580 C C . LEU A 1 76 ? -7.424 3.329 13.882 1.00 97.12 76 LEU A C 1
ATOM 582 O O . LEU A 1 76 ? -8.132 2.363 13.613 1.00 97.12 76 LEU A O 1
ATOM 586 N N . ARG A 1 77 ? -6.856 3.487 15.084 1.00 96.75 77 ARG A N 1
ATOM 587 C CA . ARG A 1 77 ? -7.007 2.528 16.187 1.00 96.75 77 ARG A CA 1
ATOM 588 C C . ARG A 1 77 ? -8.465 2.338 16.599 1.00 96.75 77 ARG A C 1
ATOM 590 O O . ARG A 1 77 ? -8.860 1.227 16.936 1.00 96.75 77 ARG A O 1
ATOM 597 N N . ALA A 1 78 ? -9.249 3.415 16.612 1.00 96.94 78 ALA A N 1
ATOM 598 C CA . ALA A 1 78 ? -10.657 3.361 16.989 1.00 96.94 78 ALA A CA 1
ATOM 599 C C . ALA A 1 78 ? -11.521 2.638 15.943 1.00 96.94 78 ALA A C 1
ATOM 601 O O . ALA A 1 78 ? -12.444 1.923 16.319 1.00 96.94 78 ALA A O 1
ATOM 602 N N . ILE A 1 79 ? -11.226 2.823 14.652 1.00 96.88 79 ILE A N 1
ATOM 603 C CA . ILE A 1 79 ? -11.980 2.213 13.546 1.00 96.88 79 ILE A CA 1
ATOM 604 C C . ILE A 1 79 ? -11.559 0.755 13.328 1.00 96.88 79 ILE A C 1
ATOM 606 O O . ILE A 1 79 ? -12.403 -0.117 13.147 1.00 96.88 79 ILE A O 1
ATOM 610 N N . ALA A 1 80 ? -10.253 0.495 13.329 1.00 96.38 80 ALA A N 1
ATOM 611 C CA . ALA A 1 80 ? -9.674 -0.766 12.886 1.00 96.38 80 ALA A CA 1
ATOM 612 C C . ALA A 1 80 ? -8.494 -1.176 13.792 1.00 96.38 80 ALA A C 1
ATOM 614 O O . ALA A 1 80 ? -7.337 -1.146 13.372 1.00 96.38 80 ALA A O 1
ATOM 615 N N . PRO A 1 81 ? -8.747 -1.573 15.053 1.00 93.88 81 PRO A N 1
ATOM 616 C CA . PRO A 1 81 ? -7.689 -1.848 16.031 1.00 93.88 81 PRO A CA 1
ATOM 617 C C . PRO A 1 81 ? -6.775 -3.025 15.655 1.00 93.88 81 PRO A C 1
ATOM 619 O O . PRO A 1 81 ? -5.661 -3.109 16.162 1.00 93.88 81 PRO A O 1
ATOM 622 N N . GLY A 1 82 ? -7.243 -3.938 14.797 1.00 92.81 82 GLY A N 1
ATOM 623 C CA . GLY A 1 82 ? -6.480 -5.096 14.320 1.00 92.81 82 GLY A CA 1
ATOM 624 C C . GLY A 1 82 ? -5.804 -4.899 12.962 1.00 92.81 82 GLY A C 1
ATOM 625 O O . GLY A 1 82 ? -5.250 -5.859 12.433 1.00 92.81 82 GLY A O 1
ATOM 626 N N . ILE A 1 83 ? -5.878 -3.699 12.376 1.00 96.06 83 ILE A N 1
ATOM 627 C CA . ILE A 1 83 ? -5.400 -3.475 11.013 1.00 96.06 83 ILE A CA 1
ATOM 628 C C . ILE A 1 83 ? -3.882 -3.596 10.909 1.00 96.06 83 ILE A C 1
ATOM 630 O O . ILE A 1 83 ? -3.123 -3.149 11.771 1.00 96.06 83 ILE A O 1
ATOM 634 N N . VAL A 1 84 ? -3.444 -4.146 9.785 1.00 95.19 84 VAL A N 1
ATOM 635 C CA . VAL A 1 84 ? -2.049 -4.156 9.365 1.00 95.19 84 VAL A CA 1
ATOM 636 C C . VAL A 1 84 ? -1.761 -2.972 8.444 1.00 95.19 84 VAL A C 1
ATOM 638 O O . VAL A 1 84 ? -2.364 -2.836 7.381 1.00 95.19 84 VAL A O 1
ATOM 641 N N . VAL A 1 85 ? -0.793 -2.131 8.808 1.00 94.56 85 VAL A N 1
ATOM 642 C CA . VAL A 1 85 ? -0.324 -1.028 7.957 1.00 94.56 85 VAL A CA 1
ATOM 643 C C . VAL A 1 85 ? 0.905 -1.470 7.164 1.00 94.56 85 VAL A C 1
ATOM 645 O O . VAL A 1 85 ? 1.903 -1.914 7.727 1.00 94.56 85 VAL A O 1
ATOM 648 N N . VAL A 1 86 ? 0.850 -1.335 5.838 1.00 92.50 86 VAL A N 1
ATOM 649 C CA . VAL A 1 86 ? 1.943 -1.679 4.920 1.00 92.50 86 VAL A CA 1
ATOM 650 C C . VAL A 1 86 ? 2.408 -0.420 4.181 1.00 92.50 86 VAL A C 1
ATOM 652 O O . VAL A 1 86 ? 1.848 -0.057 3.142 1.00 92.50 86 VAL A O 1
ATOM 655 N N . PRO A 1 87 ? 3.447 0.259 4.685 1.00 89.38 87 PRO A N 1
ATOM 656 C CA . PRO A 1 87 ? 4.059 1.405 4.024 1.00 89.38 87 PRO A CA 1
ATOM 657 C C . PRO A 1 87 ? 4.965 0.948 2.875 1.00 89.38 87 PRO A C 1
ATOM 659 O O . PRO A 1 87 ? 6.185 0.837 3.014 1.00 89.38 87 PRO A O 1
ATOM 662 N N . PHE A 1 88 ? 4.367 0.644 1.721 1.00 86.88 88 PHE A N 1
ATOM 663 C CA . PHE A 1 88 ? 5.118 0.281 0.518 1.00 86.88 88 PHE A CA 1
ATOM 664 C C . PHE A 1 88 ? 5.864 1.494 -0.055 1.00 86.88 88 PHE A C 1
ATOM 666 O O . PHE A 1 88 ? 7.065 1.415 -0.332 1.00 86.88 88 PHE A O 1
ATOM 673 N N . ALA A 1 89 ? 5.150 2.612 -0.203 1.00 83.25 89 ALA A N 1
ATOM 674 C CA . ALA A 1 89 ? 5.678 3.915 -0.583 1.00 83.25 89 ALA A CA 1
ATOM 675 C C . ALA A 1 89 ? 4.751 5.021 -0.049 1.00 83.25 89 ALA A C 1
ATOM 677 O O . ALA A 1 89 ? 3.532 4.929 -0.203 1.00 83.25 89 ALA A O 1
ATOM 678 N N . GLY A 1 90 ? 5.327 6.048 0.575 1.00 83.75 90 GLY A N 1
ATOM 679 C CA . GLY A 1 90 ? 4.586 7.132 1.228 1.00 83.75 90 GLY A CA 1
ATOM 680 C C . GLY A 1 90 ? 4.936 7.249 2.712 1.00 83.75 90 GLY A C 1
ATOM 681 O O . GLY A 1 90 ? 5.489 6.321 3.302 1.00 83.75 90 GLY A O 1
ATOM 682 N N . ARG A 1 91 ? 4.646 8.407 3.313 1.00 87.25 91 ARG A N 1
ATOM 683 C CA . ARG A 1 91 ? 5.075 8.730 4.682 1.00 87.25 91 ARG A CA 1
ATOM 684 C C . ARG A 1 91 ? 4.051 8.299 5.716 1.00 87.25 91 ARG A C 1
ATOM 686 O O . ARG A 1 91 ? 2.851 8.535 5.560 1.00 87.25 91 ARG A O 1
ATOM 693 N N . VAL A 1 92 ? 4.558 7.713 6.795 1.00 90.75 92 VAL A N 1
ATOM 694 C CA . VAL A 1 92 ? 3.772 7.205 7.919 1.00 90.75 92 VAL A CA 1
ATOM 695 C C . VAL A 1 92 ? 4.572 7.374 9.202 1.00 90.75 92 VAL A C 1
ATOM 697 O O . VAL A 1 92 ? 5.777 7.124 9.205 1.00 90.75 92 VAL A O 1
ATOM 700 N N . ASP A 1 93 ? 3.913 7.761 10.288 1.00 91.69 93 ASP A N 1
ATOM 701 C CA . ASP A 1 93 ? 4.527 7.809 11.613 1.00 91.69 93 ASP A CA 1
ATOM 702 C C . ASP A 1 93 ? 4.547 6.406 12.235 1.00 91.69 93 ASP A C 1
ATOM 704 O O . ASP A 1 93 ? 3.618 5.970 12.919 1.00 91.69 93 ASP A O 1
ATOM 708 N N . THR A 1 94 ? 5.613 5.660 11.946 1.00 89.81 94 THR A N 1
ATOM 709 C CA . THR A 1 94 ? 5.786 4.283 12.424 1.00 89.81 94 THR A CA 1
ATOM 710 C C . THR A 1 94 ? 5.891 4.199 13.943 1.00 89.81 94 THR A C 1
ATOM 712 O O . THR A 1 94 ? 5.383 3.243 14.524 1.00 89.81 94 THR A O 1
ATOM 715 N N . LYS A 1 95 ? 6.486 5.207 14.595 1.00 90.38 95 LYS A N 1
ATOM 716 C CA . LYS A 1 95 ? 6.624 5.255 16.057 1.00 90.38 95 LYS A CA 1
ATOM 717 C C . LYS A 1 95 ? 5.271 5.450 16.724 1.00 90.38 95 LYS A C 1
ATOM 719 O O . LYS A 1 95 ? 4.973 4.760 17.695 1.00 90.38 95 LYS A O 1
ATOM 724 N N . ALA A 1 96 ? 4.445 6.354 16.202 1.00 93.06 96 ALA A N 1
ATOM 725 C CA . ALA A 1 96 ? 3.101 6.556 16.727 1.00 93.06 96 ALA A CA 1
ATOM 726 C C . ALA A 1 96 ? 2.225 5.305 16.529 1.00 93.06 96 ALA A C 1
ATOM 728 O O . ALA A 1 96 ? 1.526 4.897 17.456 1.00 93.06 96 ALA A O 1
ATOM 729 N N . LEU A 1 97 ? 2.312 4.640 15.368 1.00 93.38 97 LEU A N 1
ATOM 730 C CA . LEU A 1 97 ? 1.625 3.363 15.122 1.00 93.38 97 LEU A CA 1
ATOM 731 C C . LEU A 1 97 ? 2.050 2.273 16.118 1.00 93.38 97 LEU A C 1
ATOM 733 O O . LEU A 1 97 ? 1.191 1.616 16.708 1.00 93.38 97 LEU A O 1
ATOM 737 N N . GLU A 1 98 ? 3.356 2.126 16.352 1.00 91.81 98 GLU A N 1
ATOM 738 C CA . GLU A 1 98 ? 3.911 1.171 17.317 1.00 91.81 98 GLU A CA 1
ATOM 739 C C . GLU A 1 98 ? 3.422 1.462 18.745 1.00 91.81 98 GLU A C 1
ATOM 741 O O . GLU A 1 98 ? 2.928 0.566 19.430 1.00 91.81 98 GLU A O 1
ATOM 746 N N . GLN A 1 99 ? 3.470 2.726 19.178 1.00 93.44 99 GLN A N 1
ATOM 747 C CA . GLN A 1 99 ? 2.973 3.157 20.492 1.00 93.44 99 GLN A CA 1
ATOM 748 C C . GLN A 1 99 ? 1.465 2.923 20.661 1.00 93.44 99 GLN A C 1
ATOM 750 O O . GLN A 1 99 ? 0.995 2.636 21.764 1.00 93.44 99 GLN A O 1
ATOM 755 N N . ALA A 1 100 ? 0.699 3.013 19.573 1.00 94.12 100 ALA A N 1
ATOM 756 C CA . ALA A 1 100 ? -0.727 2.715 19.555 1.00 94.12 100 ALA A CA 1
ATOM 757 C C . ALA A 1 100 ? -1.042 1.208 19.513 1.00 94.12 100 ALA A C 1
ATOM 759 O O . ALA A 1 100 ? -2.212 0.838 19.648 1.00 94.12 100 ALA A O 1
ATOM 760 N N . GLY A 1 101 ? -0.029 0.349 19.360 1.00 93.69 101 GLY A N 1
ATOM 761 C CA . GLY A 1 101 ? -0.178 -1.100 1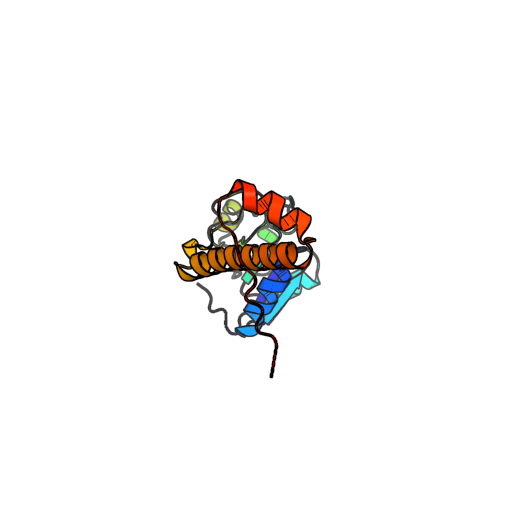9.230 1.00 93.69 101 GLY A CA 1
ATOM 762 C C . GLY A 1 101 ? -0.685 -1.551 17.858 1.00 93.69 101 GLY A C 1
ATOM 763 O O . GLY A 1 101 ? -1.149 -2.682 17.734 1.00 93.69 101 GLY A O 1
ATOM 764 N N . ILE A 1 102 ? -0.622 -0.685 16.842 1.00 94.50 102 ILE A N 1
ATOM 765 C CA . ILE A 1 102 ? -0.993 -1.024 15.466 1.00 94.50 102 ILE A CA 1
ATOM 766 C C . ILE A 1 102 ? 0.224 -1.626 14.777 1.00 94.50 102 ILE A C 1
ATOM 768 O O . ILE A 1 102 ? 1.302 -1.029 14.741 1.00 94.50 102 ILE A O 1
ATOM 772 N N . TRP A 1 103 ? 0.051 -2.810 14.195 1.00 92.50 103 TRP A N 1
ATOM 773 C CA . TRP A 1 103 ? 1.141 -3.463 13.491 1.00 92.50 103 TRP A CA 1
ATOM 774 C C . TRP A 1 103 ? 1.443 -2.741 12.177 1.00 92.50 103 TRP A C 1
ATOM 776 O O . TRP A 1 103 ? 0.5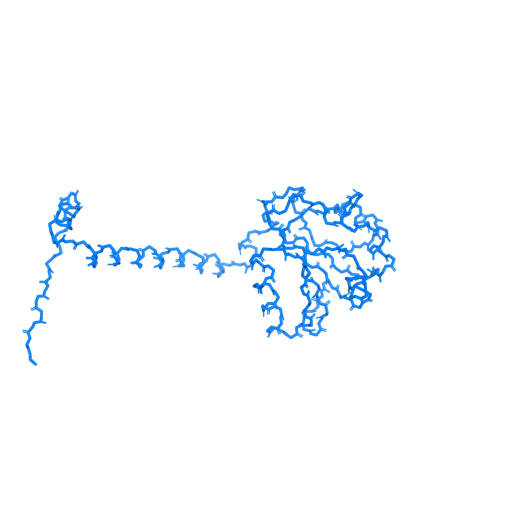83 -2.613 11.303 1.00 92.50 103 TRP A O 1
ATOM 786 N N . CYS A 1 104 ? 2.687 -2.297 12.026 1.00 90.88 104 CYS A N 1
ATOM 787 C CA . CYS A 1 104 ? 3.188 -1.653 10.822 1.00 90.88 104 CYS A CA 1
ATOM 788 C C . CYS A 1 104 ? 4.358 -2.470 10.274 1.00 90.88 104 CYS A C 1
ATOM 790 O O . CYS A 1 104 ? 5.302 -2.765 11.006 1.00 90.88 104 CYS A O 1
ATOM 792 N N . LEU A 1 105 ? 4.298 -2.857 8.999 1.00 85.75 105 LEU A N 1
ATOM 793 C CA . LEU A 1 105 ? 5.402 -3.567 8.361 1.00 85.75 105 LEU A CA 1
ATOM 794 C C . LEU A 1 105 ? 6.617 -2.636 8.276 1.00 85.75 105 LEU A C 1
ATOM 796 O O . LEU A 1 105 ? 6.519 -1.572 7.666 1.00 85.75 105 LEU A O 1
ATOM 800 N N . ASP A 1 106 ? 7.748 -3.076 8.840 1.00 68.06 106 ASP A N 1
ATOM 801 C CA . ASP A 1 106 ? 8.992 -2.306 8.962 1.00 68.06 106 ASP A CA 1
ATOM 802 C C . ASP A 1 106 ? 9.279 -1.415 7.745 1.00 68.06 106 ASP A C 1
ATOM 804 O O . ASP A 1 106 ? 9.621 -1.892 6.653 1.00 68.06 106 ASP A O 1
ATOM 808 N N . HIS A 1 107 ? 9.179 -0.104 7.966 1.00 64.75 107 HIS A N 1
ATOM 809 C CA . HIS A 1 107 ? 9.552 0.923 7.005 1.00 64.75 107 HIS A CA 1
ATOM 810 C C . HIS A 1 107 ? 10.904 1.507 7.399 1.00 64.75 107 HIS A C 1
ATOM 812 O O . HIS A 1 107 ? 11.014 2.283 8.345 1.00 64.75 107 HIS A O 1
ATOM 818 N N . ALA A 1 108 ? 11.955 1.149 6.668 1.00 53.44 108 ALA A N 1
ATOM 819 C CA . ALA A 1 108 ? 13.311 1.613 6.949 1.00 53.44 108 ALA A CA 1
ATOM 820 C C . ALA A 1 108 ? 13.589 3.066 6.488 1.00 53.44 108 ALA A C 1
ATOM 822 O O . ALA A 1 108 ? 14.741 3.419 6.234 1.00 53.44 108 ALA A O 1
ATOM 823 N N . GLY A 1 109 ? 12.584 3.932 6.313 1.00 52.59 109 GLY A N 1
ATOM 824 C CA . GLY A 1 109 ? 12.835 5.316 5.896 1.00 52.59 109 GLY A CA 1
ATOM 825 C C . GLY A 1 109 ? 11.667 6.263 6.104 1.00 52.59 109 GLY A C 1
ATOM 826 O O . GLY A 1 109 ? 10.627 6.087 5.512 1.00 52.59 109 GLY A O 1
ATOM 827 N N . GLU A 1 110 ? 11.855 7.335 6.861 1.00 51.97 110 GLU A N 1
ATOM 828 C CA . GLU A 1 110 ? 10.841 8.385 7.066 1.00 51.97 110 GLU A CA 1
ATOM 829 C C . GLU A 1 110 ? 10.631 9.292 5.817 1.00 51.97 110 GLU A C 1
ATOM 831 O O . GLU A 1 110 ? 9.942 10.313 5.881 1.00 51.97 110 GLU A O 1
ATOM 836 N N . GLU A 1 111 ? 11.221 8.940 4.666 1.00 57.41 111 GLU A N 1
ATOM 837 C CA . GLU A 1 111 ? 11.345 9.792 3.478 1.00 57.41 111 GLU A CA 1
ATOM 838 C C . GLU A 1 111 ? 10.478 9.297 2.305 1.00 57.41 111 GLU A C 1
ATOM 840 O O . GLU A 1 111 ? 10.596 8.152 1.862 1.00 57.41 111 GLU A O 1
ATOM 845 N N . SER A 1 112 ? 9.642 10.188 1.751 1.00 58.12 112 SER A N 1
ATOM 846 C CA . SER A 1 112 ? 8.968 9.973 0.458 1.00 58.12 112 SER A CA 1
ATOM 847 C C . SER A 1 112 ? 9.987 9.715 -0.661 1.00 58.12 112 SER A C 1
ATOM 849 O O . SER A 1 112 ? 11.144 10.121 -0.573 1.00 58.12 112 SER A O 1
ATOM 851 N N . ALA A 1 113 ? 9.544 9.083 -1.753 1.00 58.97 113 ALA A N 1
ATOM 852 C CA . ALA A 1 113 ? 10.376 8.763 -2.918 1.00 58.97 113 ALA A CA 1
ATOM 853 C C . ALA A 1 113 ? 11.546 7.788 -2.652 1.00 58.97 113 ALA A C 1
ATOM 855 O O . ALA A 1 113 ? 12.531 7.767 -3.393 1.00 58.97 113 ALA A O 1
ATOM 856 N N . ARG A 1 114 ? 11.423 6.921 -1.640 1.00 65.31 114 ARG A N 1
ATOM 857 C CA . ARG A 1 114 ? 12.294 5.754 -1.457 1.00 65.31 114 ARG A CA 1
ATOM 858 C C . ARG A 1 114 ? 11.452 4.510 -1.204 1.00 65.31 114 ARG A C 1
ATOM 860 O O . ARG A 1 114 ? 10.518 4.530 -0.412 1.00 65.31 114 ARG A O 1
ATOM 867 N N . MET A 1 115 ? 11.771 3.411 -1.887 1.00 66.56 115 MET A N 1
ATOM 868 C CA . MET A 1 115 ? 11.128 2.128 -1.596 1.00 66.56 115 MET A CA 1
ATOM 869 C C . MET A 1 115 ? 11.647 1.584 -0.265 1.00 66.56 115 MET A C 1
ATOM 871 O O . MET A 1 115 ? 12.858 1.550 -0.046 1.00 66.56 115 MET A O 1
ATOM 875 N N . ALA A 1 116 ? 10.740 1.094 0.583 1.00 66.25 116 ALA A N 1
ATOM 876 C CA . ALA A 1 116 ? 11.086 0.488 1.872 1.00 66.25 116 ALA A CA 1
ATOM 877 C C . ALA A 1 116 ? 12.029 -0.718 1.721 1.00 66.25 116 ALA A C 1
ATOM 879 O O . ALA A 1 116 ? 12.904 -0.955 2.551 1.00 66.25 116 ALA A O 1
ATOM 880 N N . ARG A 1 117 ? 11.836 -1.490 0.644 1.00 72.94 117 ARG A N 1
ATOM 881 C CA . ARG A 1 117 ? 12.611 -2.683 0.300 1.00 72.94 117 ARG A CA 1
ATOM 882 C C . ARG A 1 117 ? 12.849 -2.738 -1.203 1.00 72.94 117 ARG A C 1
ATOM 884 O O . ARG A 1 117 ? 11.988 -2.378 -2.001 1.00 72.94 117 ARG A O 1
ATOM 891 N N . THR A 1 118 ? 14.019 -3.224 -1.589 1.00 75.62 118 THR A N 1
ATOM 892 C CA . THR A 1 118 ? 14.381 -3.511 -2.984 1.00 75.62 118 THR A CA 1
ATOM 893 C C . THR A 1 118 ? 13.912 -4.907 -3.404 1.00 75.62 118 THR A C 1
ATOM 895 O O . THR A 1 118 ? 13.687 -5.776 -2.562 1.00 75.62 118 THR A O 1
ATOM 898 N N . PHE A 1 119 ? 13.859 -5.168 -4.715 1.00 76.38 119 PHE A N 1
ATOM 899 C CA . PHE A 1 119 ? 13.508 -6.483 -5.276 1.00 76.38 119 PHE A CA 1
ATOM 900 C C . PHE A 1 119 ? 14.359 -7.649 -4.755 1.00 76.38 119 PHE A C 1
ATOM 902 O O . PHE A 1 119 ? 13.879 -8.777 -4.738 1.00 76.38 119 PHE A O 1
ATOM 909 N N . SER A 1 120 ? 15.588 -7.397 -4.289 1.00 78.94 120 SER A N 1
ATOM 910 C CA . SER A 1 120 ? 16.446 -8.434 -3.703 1.00 78.94 120 SER A CA 1
ATOM 911 C C . SER A 1 120 ? 15.855 -9.063 -2.438 1.00 78.94 120 SER A C 1
ATOM 913 O O . SER A 1 120 ? 16.186 -10.201 -2.121 1.00 78.94 120 SER A O 1
ATOM 915 N N . HIS A 1 121 ? 14.946 -8.369 -1.744 1.00 81.06 121 HIS A N 1
ATOM 916 C CA . HIS A 1 121 ? 14.234 -8.918 -0.586 1.00 81.06 121 HIS A CA 1
ATOM 917 C C . HIS A 1 121 ? 13.227 -10.014 -0.963 1.00 81.06 121 HIS A C 1
ATOM 919 O O . HIS A 1 121 ? 12.833 -10.794 -0.105 1.00 81.06 121 HIS A O 1
ATOM 925 N N . LEU A 1 122 ? 12.821 -10.090 -2.233 1.00 80.31 122 LEU A N 1
ATOM 926 C CA . LEU A 1 122 ? 11.909 -11.110 -2.759 1.00 80.31 122 LEU A CA 1
ATOM 927 C C . LEU A 1 122 ? 12.666 -12.321 -3.342 1.00 80.31 122 LEU A C 1
ATOM 929 O O . LEU A 1 122 ? 12.068 -13.189 -3.977 1.00 80.31 122 LEU A O 1
ATOM 933 N N . GLY A 1 123 ? 13.989 -12.366 -3.160 1.00 86.88 123 GLY A N 1
ATOM 934 C CA . GLY A 1 123 ? 14.872 -13.384 -3.718 1.00 86.88 123 GLY A CA 1
ATOM 935 C C . GLY A 1 123 ? 15.477 -13.000 -5.071 1.00 86.88 123 GLY A C 1
ATOM 936 O O . GLY A 1 123 ? 15.349 -11.882 -5.568 1.00 86.88 123 GLY A O 1
ATOM 937 N N . VAL A 1 124 ? 16.183 -13.955 -5.677 1.00 89.31 124 VAL A N 1
ATOM 938 C CA . VAL A 1 124 ? 17.008 -13.718 -6.877 1.00 89.31 124 VAL A CA 1
ATOM 939 C C . VAL A 1 124 ? 16.186 -13.511 -8.149 1.00 89.31 124 VAL A C 1
ATOM 941 O O . VAL A 1 124 ? 16.602 -12.772 -9.039 1.00 89.31 124 VAL A O 1
ATOM 944 N N . LYS A 1 125 ? 15.007 -14.137 -8.248 1.00 90.81 125 LYS A N 1
ATOM 945 C CA . LYS A 1 125 ? 14.211 -14.144 -9.482 1.00 90.81 125 LYS A CA 1
ATOM 946 C C . LYS A 1 125 ? 13.754 -12.739 -9.913 1.00 90.81 125 LYS A C 1
ATOM 948 O O . LYS A 1 125 ? 14.028 -12.389 -11.057 1.00 90.81 125 LYS A O 1
ATOM 953 N N . PRO A 1 126 ? 13.144 -11.904 -9.049 1.00 87.31 126 PRO A N 1
ATOM 954 C CA . PRO A 1 126 ? 12.739 -10.549 -9.438 1.00 87.31 126 PRO A CA 1
ATOM 955 C C . PRO A 1 126 ? 13.907 -9.667 -9.892 1.00 87.31 126 PRO A C 1
ATOM 957 O O . PRO A 1 126 ? 13.742 -8.826 -10.771 1.00 87.31 126 PRO A O 1
ATOM 960 N N . VAL A 1 127 ? 15.104 -9.883 -9.335 1.00 90.06 127 VAL A N 1
ATOM 961 C CA . VAL A 1 127 ? 16.321 -9.183 -9.765 1.00 90.06 127 VAL A CA 1
ATOM 962 C C . VAL A 1 127 ? 16.710 -9.609 -11.180 1.00 90.06 127 VAL A C 1
ATOM 964 O O . VAL A 1 127 ? 16.968 -8.748 -12.018 1.00 90.06 127 VAL A O 1
ATOM 967 N N . ILE A 1 128 ? 16.717 -10.912 -11.469 1.00 91.62 128 ILE A N 1
ATOM 968 C CA . ILE A 1 128 ? 17.009 -11.438 -12.811 1.00 91.62 128 ILE A CA 1
ATOM 969 C C . ILE A 1 128 ? 15.987 -10.911 -13.821 1.00 91.62 128 ILE A C 1
ATOM 971 O O . ILE A 1 128 ? 16.378 -10.350 -14.841 1.00 91.62 128 ILE A O 1
ATOM 975 N N . ASP A 1 129 ? 14.694 -11.019 -13.509 1.00 92.06 129 ASP A N 1
ATOM 976 C CA . ASP A 1 129 ? 13.613 -10.574 -14.390 1.00 92.06 129 ASP A CA 1
ATOM 977 C C . ASP A 1 129 ? 13.743 -9.071 -14.714 1.00 92.06 129 ASP A C 1
ATOM 979 O O . ASP A 1 129 ? 13.590 -8.673 -15.870 1.00 92.06 129 ASP A O 1
ATOM 983 N N . LEU A 1 130 ? 14.108 -8.239 -13.727 1.00 90.38 130 LEU A N 1
ATOM 984 C CA . LEU A 1 130 ? 14.347 -6.806 -13.927 1.00 90.38 130 LEU A CA 1
ATOM 985 C C . LEU A 1 130 ? 15.526 -6.532 -14.876 1.00 90.38 130 LEU A C 1
ATOM 987 O O . LEU A 1 130 ? 15.408 -5.706 -15.784 1.00 90.38 130 LEU A O 1
ATOM 991 N N . HIS A 1 131 ? 16.651 -7.232 -14.705 1.00 93.00 131 HIS A N 1
ATOM 992 C CA . HIS A 1 131 ? 17.807 -7.083 -15.596 1.00 93.00 131 HIS A CA 1
ATOM 993 C C . HIS A 1 131 ? 17.485 -7.571 -17.016 1.00 93.00 131 HIS A C 1
ATOM 995 O O . HIS A 1 131 ? 17.810 -6.894 -17.994 1.00 93.00 131 HIS A O 1
ATOM 1001 N N . CYS A 1 132 ? 16.789 -8.703 -17.145 1.00 96.31 132 CYS A N 1
ATOM 1002 C CA . CYS A 1 132 ? 16.332 -9.231 -18.428 1.00 96.31 132 CYS A CA 1
ATOM 1003 C C . CYS A 1 132 ? 15.373 -8.268 -19.141 1.00 96.31 132 CYS A C 1
ATOM 1005 O O . CYS A 1 132 ? 15.494 -8.079 -20.351 1.00 96.31 132 CYS A O 1
ATOM 1007 N N . ALA A 1 133 ? 14.463 -7.611 -18.415 1.00 93.00 133 ALA A N 1
ATOM 1008 C CA . ALA A 1 133 ? 13.581 -6.594 -18.985 1.00 93.00 133 ALA A CA 1
ATOM 1009 C C . ALA A 1 133 ? 14.378 -5.412 -19.567 1.00 93.00 133 ALA A C 1
ATOM 1011 O O . ALA A 1 133 ? 14.106 -4.985 -20.690 1.00 93.00 133 ALA A O 1
ATOM 1012 N N . GLY A 1 134 ? 15.405 -4.933 -18.855 1.00 93.25 134 GLY A N 1
ATOM 1013 C CA . GLY A 1 134 ? 16.301 -3.882 -19.349 1.00 93.25 134 GLY A CA 1
ATOM 1014 C C . GLY A 1 134 ? 17.034 -4.280 -20.635 1.00 93.25 134 GLY A C 1
ATOM 1015 O O . GLY A 1 134 ? 17.046 -3.521 -21.607 1.00 93.25 134 GLY A O 1
ATOM 1016 N N . LEU A 1 135 ? 17.573 -5.503 -20.682 1.00 96.50 135 LEU A N 1
ATOM 1017 C CA . LEU A 1 135 ? 18.202 -6.052 -21.888 1.00 96.50 135 LEU A CA 1
ATOM 1018 C C . LEU A 1 135 ? 17.213 -6.163 -23.052 1.00 96.50 135 LEU A C 1
ATOM 1020 O O . LEU A 1 135 ? 17.561 -5.842 -24.188 1.00 96.50 135 LEU A O 1
ATOM 1024 N N . LYS A 1 136 ? 15.967 -6.563 -22.777 1.00 96.62 136 LYS A N 1
ATOM 1025 C CA . LYS A 1 136 ? 14.942 -6.687 -23.813 1.00 96.62 136 LYS A CA 1
ATOM 1026 C C . LYS A 1 136 ? 14.577 -5.338 -24.424 1.00 96.62 136 LYS A C 1
ATOM 1028 O O . LYS A 1 136 ? 14.455 -5.228 -25.643 1.00 96.62 136 LYS A O 1
ATOM 1033 N N . VAL A 1 137 ? 14.440 -4.301 -23.598 1.00 94.62 137 VAL A N 1
ATOM 1034 C CA . VAL A 1 137 ? 14.213 -2.930 -24.079 1.00 94.62 137 VAL A CA 1
ATOM 1035 C C . VAL A 1 137 ? 15.387 -2.459 -24.942 1.00 94.62 137 VAL A C 1
ATOM 1037 O O . VAL A 1 137 ? 15.163 -1.886 -26.007 1.00 94.62 137 VAL A O 1
ATOM 1040 N N . ALA A 1 138 ? 16.627 -2.747 -24.536 1.00 93.81 138 ALA A N 1
ATOM 1041 C CA . ALA A 1 138 ? 17.814 -2.395 -25.315 1.00 93.81 138 ALA A CA 1
ATOM 1042 C C . ALA A 1 138 ? 17.853 -3.104 -26.681 1.00 93.81 138 ALA A C 1
ATOM 1044 O O . ALA A 1 138 ? 18.102 -2.458 -27.698 1.00 93.81 138 ALA A O 1
ATOM 1045 N N . GLU A 1 139 ? 17.555 -4.406 -26.727 1.00 95.88 139 GLU A N 1
ATOM 1046 C CA . GLU A 1 139 ? 17.441 -5.178 -27.972 1.00 95.88 139 GLU A CA 1
ATOM 1047 C C . GLU A 1 139 ? 16.405 -4.559 -28.923 1.00 95.88 139 GLU A C 1
ATOM 1049 O O . GLU A 1 139 ? 16.703 -4.336 -30.098 1.00 95.88 139 GLU A O 1
ATOM 1054 N N . ILE A 1 140 ? 15.205 -4.247 -28.416 1.00 94.38 140 ILE A N 1
ATOM 1055 C CA . ILE A 1 140 ? 14.125 -3.628 -29.200 1.00 94.38 140 ILE A CA 1
ATOM 1056 C C . ILE A 1 140 ? 14.575 -2.271 -29.755 1.00 94.38 140 ILE A C 1
ATOM 1058 O O . ILE A 1 140 ? 14.404 -2.012 -30.945 1.00 94.38 140 ILE A O 1
ATOM 1062 N N . ALA A 1 141 ? 15.203 -1.431 -28.929 1.00 91.88 141 ALA A N 1
ATOM 1063 C CA . ALA A 1 141 ? 15.685 -0.117 -29.349 1.00 91.88 141 ALA A CA 1
ATOM 1064 C C . ALA A 1 141 ? 16.773 -0.204 -30.434 1.00 91.88 141 ALA A C 1
ATOM 1066 O O . ALA A 1 141 ? 16.776 0.592 -31.374 1.00 91.88 141 ALA A O 1
ATOM 1067 N N . VAL A 1 142 ? 17.690 -1.175 -30.336 1.00 94.25 142 VAL A N 1
ATOM 1068 C CA . VAL A 1 142 ? 18.725 -1.409 -31.357 1.00 94.25 142 VAL A CA 1
ATOM 1069 C C . VAL A 1 142 ? 18.104 -1.886 -32.669 1.00 94.25 142 VAL A C 1
ATOM 1071 O O . VAL A 1 142 ? 18.467 -1.364 -33.722 1.00 94.25 142 VAL A O 1
ATOM 1074 N N . ARG A 1 143 ? 17.143 -2.819 -32.622 1.00 90.00 143 ARG A N 1
ATOM 1075 C CA . ARG A 1 143 ? 16.437 -3.295 -33.824 1.00 90.00 143 ARG A CA 1
ATOM 1076 C C . ARG A 1 143 ? 15.686 -2.171 -34.525 1.00 90.00 143 ARG A C 1
ATOM 1078 O O . ARG A 1 143 ? 15.905 -1.958 -35.710 1.00 90.00 143 ARG A O 1
ATOM 1085 N N . GLN A 1 144 ? 14.913 -1.381 -33.782 1.00 88.56 144 GLN A N 1
ATOM 1086 C CA . GLN A 1 144 ? 14.195 -0.234 -34.342 1.00 88.56 144 GLN A CA 1
ATOM 1087 C C . GLN A 1 144 ? 15.142 0.818 -34.926 1.00 88.56 144 GLN A C 1
ATOM 1089 O O . GLN A 1 144 ? 14.831 1.429 -35.943 1.00 88.56 144 GLN A O 1
ATOM 1094 N N . ARG A 1 145 ? 16.313 1.047 -34.318 1.00 86.31 145 ARG A N 1
ATOM 1095 C CA . ARG A 1 145 ? 17.327 1.934 -34.906 1.00 86.31 1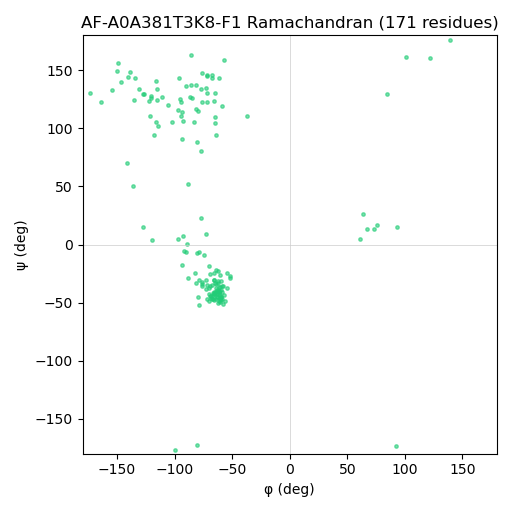45 ARG A CA 1
ATOM 1096 C C . ARG A 1 145 ? 17.898 1.376 -36.203 1.00 86.31 145 ARG A C 1
ATOM 1098 O O . ARG A 1 145 ? 18.090 2.149 -37.129 1.00 86.31 145 ARG A O 1
ATOM 1105 N N . ALA A 1 146 ? 18.167 0.076 -36.274 1.00 81.38 146 ALA A N 1
ATOM 1106 C CA . ALA A 1 146 ? 18.667 -0.558 -37.491 1.00 81.38 146 ALA A CA 1
ATOM 1107 C C . ALA A 1 146 ? 17.618 -0.569 -38.616 1.00 81.38 146 ALA A C 1
ATOM 1109 O O . ALA A 1 146 ? 17.969 -0.406 -39.776 1.00 81.38 146 ALA A O 1
ATOM 1110 N N . GLU A 1 147 ? 16.337 -0.718 -38.282 1.00 80.69 147 GLU A N 1
ATOM 1111 C CA . GLU A 1 147 ? 15.228 -0.658 -39.243 1.00 80.69 147 GLU A CA 1
ATOM 1112 C C . GLU A 1 147 ? 14.968 0.767 -39.757 1.00 80.69 147 GLU A C 1
ATOM 1114 O O . GLU A 1 147 ? 14.638 0.945 -40.926 1.00 80.69 147 GLU A O 1
ATOM 1119 N N . ASN A 1 148 ? 15.148 1.784 -38.906 1.00 74.94 148 ASN A N 1
ATOM 1120 C CA . ASN A 1 148 ? 14.917 3.193 -39.252 1.00 74.94 148 ASN A CA 1
ATOM 1121 C C . ASN A 1 148 ? 16.162 3.925 -39.773 1.00 74.94 148 ASN A C 1
ATOM 1123 O O . ASN A 1 148 ? 16.079 5.095 -40.151 1.00 74.94 148 ASN A O 1
ATOM 1127 N N . ALA A 1 149 ? 17.327 3.285 -39.759 1.00 62.53 149 ALA A N 1
ATOM 1128 C CA . ALA A 1 149 ? 18.536 3.880 -40.291 1.00 62.53 149 ALA A CA 1
ATOM 1129 C C . ALA A 1 149 ? 18.617 3.634 -41.800 1.00 62.53 149 ALA A C 1
ATOM 1131 O O . ALA A 1 149 ? 18.578 2.501 -42.270 1.00 62.53 149 ALA A O 1
ATOM 1132 N N . THR A 1 150 ? 18.779 4.710 -42.568 1.00 62.97 150 THR A N 1
ATOM 1133 C CA . THR A 1 150 ? 19.226 4.616 -43.959 1.00 62.97 150 THR A CA 1
ATOM 1134 C C . THR A 1 150 ? 20.620 3.988 -44.004 1.00 62.97 150 THR A C 1
ATOM 1136 O O . THR A 1 150 ? 21.460 4.266 -43.143 1.00 62.97 150 THR A O 1
ATOM 1139 N N . ASP A 1 151 ? 20.888 3.165 -45.022 1.00 56.72 151 ASP A N 1
ATOM 1140 C CA . ASP A 1 151 ? 22.117 2.359 -45.139 1.00 56.72 151 ASP A CA 1
ATOM 1141 C C . ASP A 1 151 ? 23.419 3.182 -44.974 1.00 56.72 151 ASP A C 1
ATOM 1143 O O . ASP A 1 151 ? 24.420 2.690 -44.451 1.00 56.72 151 ASP A O 1
ATOM 1147 N N . ALA A 1 152 ? 23.404 4.474 -45.326 1.00 55.62 152 ALA A N 1
ATOM 1148 C CA . ALA A 1 152 ? 24.529 5.393 -45.126 1.00 55.62 152 ALA A CA 1
ATOM 1149 C C . ALA A 1 152 ? 24.812 5.737 -43.643 1.00 55.62 152 ALA A C 1
ATOM 1151 O O . ALA A 1 152 ? 25.971 5.874 -43.240 1.00 55.62 152 ALA A O 1
ATOM 1152 N N . ALA A 1 153 ? 23.776 5.851 -42.806 1.00 57.12 153 ALA A N 1
ATOM 1153 C CA . ALA A 1 153 ? 23.906 6.167 -41.381 1.00 57.12 153 ALA A CA 1
ATOM 1154 C C . ALA A 1 153 ? 24.377 4.950 -40.564 1.00 57.12 153 ALA A C 1
ATOM 1156 O O . ALA A 1 153 ? 25.194 5.091 -39.651 1.00 57.12 153 ALA A O 1
ATOM 1157 N N . LEU A 1 154 ? 23.927 3.746 -40.939 1.00 53.94 154 LEU A N 1
ATOM 1158 C CA . LEU A 1 154 ? 24.376 2.477 -40.353 1.00 53.94 154 LEU A CA 1
ATOM 1159 C C . LEU A 1 154 ? 25.862 2.218 -40.609 1.00 53.94 154 LEU A C 1
ATOM 1161 O O . LEU A 1 154 ? 26.598 1.917 -39.670 1.00 53.94 154 LEU A O 1
ATOM 1165 N N . ASN A 1 155 ? 26.323 2.405 -41.849 1.00 52.28 155 ASN A N 1
ATOM 1166 C CA . ASN A 1 155 ? 27.730 2.200 -42.207 1.00 52.28 155 ASN A CA 1
ATOM 1167 C C . ASN A 1 155 ? 28.669 3.197 -41.514 1.00 52.28 155 ASN A C 1
ATOM 1169 O O . ASN A 1 155 ? 29.776 2.829 -41.126 1.00 52.28 155 ASN A O 1
ATOM 1173 N N . THR A 1 156 ? 28.216 4.430 -41.272 1.00 56.28 156 THR A N 1
ATOM 1174 C CA . THR A 1 156 ? 29.009 5.436 -40.548 1.00 56.28 156 THR A CA 1
ATOM 1175 C C . THR A 1 156 ? 29.106 5.121 -39.047 1.00 56.28 156 THR A C 1
ATOM 1177 O O . THR A 1 156 ? 30.169 5.273 -38.448 1.00 56.28 156 THR A O 1
ATOM 1180 N N . ALA A 1 157 ? 28.029 4.622 -38.428 1.00 54.03 157 ALA A N 1
ATOM 1181 C CA . ALA A 1 157 ? 28.016 4.270 -37.005 1.00 54.03 157 ALA A CA 1
ATOM 1182 C C . ALA A 1 157 ? 28.744 2.946 -36.694 1.00 54.03 157 ALA A C 1
ATOM 1184 O O . ALA A 1 157 ? 29.361 2.810 -35.636 1.00 54.03 157 ALA A O 1
ATOM 1185 N N . LEU A 1 158 ? 28.690 1.971 -37.608 1.00 52.47 158 LEU A N 1
ATOM 1186 C CA . LEU A 1 158 ? 29.317 0.651 -37.454 1.00 52.47 158 LEU A CA 1
ATOM 1187 C C . LEU A 1 158 ? 30.770 0.620 -37.950 1.00 52.47 158 LEU A C 1
ATOM 1189 O O . LEU A 1 158 ? 31.591 -0.100 -37.379 1.00 52.47 158 LEU A O 1
ATOM 1193 N N . GLY A 1 159 ? 31.127 1.461 -38.929 1.00 48.16 159 GLY A N 1
ATOM 1194 C CA . GLY A 1 159 ? 32.509 1.648 -39.384 1.00 48.16 159 GLY A CA 1
ATOM 1195 C C . GLY A 1 159 ? 33.448 2.160 -38.286 1.00 48.16 159 GLY A C 1
ATOM 1196 O O . GLY A 1 159 ? 34.627 1.821 -38.279 1.00 48.16 159 GLY A O 1
ATOM 1197 N N . ALA A 1 160 ? 32.920 2.870 -37.283 1.00 48.66 160 ALA A N 1
ATOM 1198 C CA . ALA A 1 160 ? 33.675 3.286 -36.100 1.00 48.66 160 ALA A CA 1
ATOM 1199 C C . ALA A 1 160 ? 33.953 2.145 -35.093 1.00 48.66 160 ALA A C 1
ATOM 1201 O O . ALA A 1 160 ? 34.697 2.348 -34.135 1.00 48.66 160 ALA A O 1
ATOM 1202 N N . ARG A 1 161 ? 33.359 0.953 -35.267 1.00 47.38 161 ARG A N 1
ATOM 1203 C CA . ARG A 1 161 ? 33.490 -0.189 -34.339 1.00 47.38 161 ARG A CA 1
ATOM 1204 C C . ARG A 1 161 ? 33.917 -1.511 -34.994 1.00 47.38 161 ARG A C 1
ATOM 1206 O O . ARG A 1 161 ? 33.828 -2.550 -34.351 1.00 47.38 161 ARG A O 1
ATOM 1213 N N . GLY A 1 162 ? 34.417 -1.489 -36.231 1.00 42.03 162 GLY A N 1
ATOM 1214 C CA . GLY A 1 162 ? 35.138 -2.626 -36.826 1.00 42.03 162 GLY A CA 1
ATOM 1215 C C . GLY A 1 162 ? 34.318 -3.894 -37.108 1.00 42.03 162 GLY A C 1
ATOM 1216 O O . GLY A 1 162 ? 34.908 -4.934 -37.388 1.00 42.03 162 GLY A O 1
ATOM 1217 N N . HIS A 1 163 ? 32.984 -3.834 -37.072 1.00 46.38 163 HIS A N 1
ATOM 1218 C CA . HIS A 1 163 ? 32.123 -4.965 -37.421 1.00 46.38 163 HIS A CA 1
ATOM 1219 C C . HIS A 1 163 ? 31.284 -4.644 -38.660 1.00 46.38 163 HIS A C 1
ATOM 1221 O O . HIS A 1 163 ? 30.310 -3.895 -38.596 1.00 46.38 163 HIS A O 1
ATOM 1227 N N . THR A 1 164 ? 31.659 -5.233 -39.795 1.00 37.66 164 THR A N 1
ATOM 1228 C CA . THR A 1 164 ? 30.861 -5.259 -41.024 1.00 37.66 164 THR A CA 1
ATOM 1229 C C . THR A 1 164 ? 29.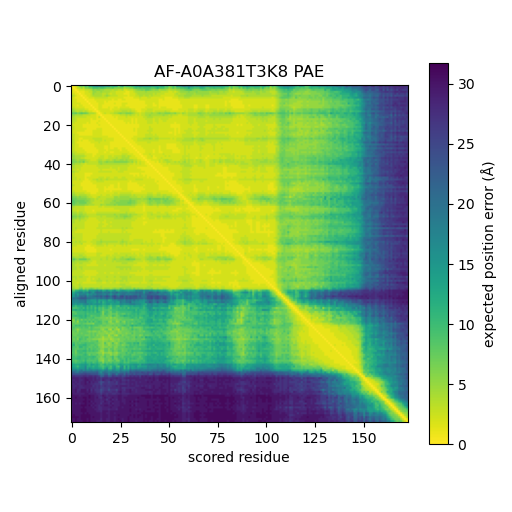787 -6.338 -40.912 1.00 37.66 164 THR A C 1
ATOM 1231 O O . THR A 1 164 ? 30.091 -7.528 -40.858 1.00 37.66 164 THR A O 1
ATOM 1234 N N . VAL A 1 165 ? 28.515 -5.936 -40.904 1.00 46.16 165 VAL A N 1
ATOM 1235 C CA . VAL A 1 165 ? 27.392 -6.860 -41.114 1.00 46.16 165 VAL A CA 1
ATOM 1236 C C . VAL A 1 165 ? 27.060 -6.843 -42.601 1.00 46.16 165 VAL A C 1
ATOM 1238 O O . VAL A 1 165 ? 26.510 -5.871 -43.111 1.00 46.16 165 VAL A O 1
ATOM 1241 N N . SER A 1 166 ? 27.413 -7.916 -43.308 1.00 43.91 166 SER A N 1
ATOM 1242 C CA . SER A 1 166 ? 26.890 -8.173 -44.650 1.00 43.91 166 SER A CA 1
ATOM 1243 C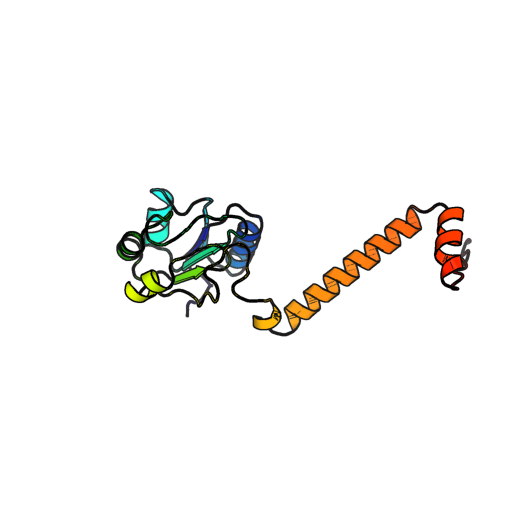 C . SER A 1 166 ? 25.454 -8.679 -44.510 1.00 43.91 166 SER A C 1
ATOM 1245 O O . SER A 1 166 ? 25.210 -9.677 -43.828 1.00 43.91 166 SER A O 1
ATOM 1247 N N . ARG A 1 167 ? 24.490 -7.989 -45.133 1.00 45.94 167 ARG A N 1
ATOM 1248 C CA . ARG A 1 167 ? 23.172 -8.578 -45.385 1.00 45.94 167 ARG A CA 1
ATOM 1249 C C . ARG A 1 167 ? 23.384 -9.742 -46.349 1.00 45.94 167 ARG A C 1
ATOM 1251 O O . ARG A 1 167 ? 23.682 -9.525 -47.518 1.00 45.94 167 ARG A O 1
ATOM 1258 N N . SER A 1 168 ? 23.220 -10.966 -45.858 1.00 41.91 168 SER A N 1
ATOM 1259 C CA . SER A 1 168 ? 23.012 -12.119 -46.722 1.00 41.91 168 SER A CA 1
ATOM 1260 C C . SER A 1 168 ? 21.681 -11.925 -47.449 1.00 41.91 168 SER A C 1
ATOM 1262 O O . SER A 1 168 ? 20.611 -12.053 -46.846 1.00 41.91 168 SER A O 1
ATOM 1264 N N . GLU A 1 169 ? 21.747 -11.575 -48.729 1.00 42.94 169 GLU A N 1
ATOM 1265 C CA . GLU A 1 169 ? 20.615 -11.671 -49.642 1.00 42.94 169 GLU A CA 1
ATOM 1266 C C . GLU A 1 169 ? 20.235 -13.147 -49.788 1.00 42.94 169 GLU A C 1
ATOM 1268 O O . GLU A 1 169 ? 20.792 -13.863 -50.612 1.00 42.94 169 GLU A O 1
ATOM 1273 N N . ASN A 1 170 ? 19.276 -13.616 -48.990 1.00 39.50 170 ASN A N 1
ATOM 1274 C CA . ASN A 1 170 ? 18.505 -14.794 -49.367 1.00 39.50 170 ASN A CA 1
ATOM 1275 C C . ASN A 1 170 ? 17.237 -14.316 -50.071 1.00 39.50 170 ASN A C 1
ATOM 1277 O O . ASN A 1 170 ? 16.215 -14.040 -49.444 1.00 39.50 170 ASN A O 1
ATOM 1281 N N . VAL A 1 171 ? 17.340 -14.200 -51.394 1.00 44.31 171 VAL A N 1
ATOM 1282 C CA . VAL A 1 171 ? 16.220 -14.003 -52.315 1.00 44.31 171 VAL A CA 1
ATOM 1283 C C . VAL A 1 171 ? 16.189 -15.173 -53.302 1.00 44.31 171 VAL A C 1
ATOM 1285 O O . VAL A 1 171 ? 17.175 -15.409 -53.995 1.00 44.31 171 VAL A O 1
ATOM 1288 N N . ARG A 1 172 ? 14.993 -15.786 -53.402 1.00 37.88 172 ARG A N 1
ATOM 1289 C CA . ARG A 1 172 ? 14.493 -16.833 -54.333 1.00 37.88 172 ARG A CA 1
ATOM 1290 C C . ARG A 1 172 ? 14.829 -18.273 -53.915 1.00 37.88 172 ARG A C 1
ATOM 1292 O O . ARG A 1 172 ? 15.976 -18.572 -53.627 1.00 37.88 172 ARG A O 1
ATOM 1299 N N . THR A 1 173 ? 13.886 -19.217 -53.862 1.00 38.75 173 THR A N 1
ATOM 1300 C CA . THR A 1 173 ? 12.510 -19.318 -54.400 1.00 38.75 173 THR A CA 1
ATOM 1301 C C . THR A 1 173 ? 11.762 -20.370 -53.596 1.00 38.75 173 THR A C 1
ATOM 1303 O O . THR A 1 173 ? 12.449 -21.296 -53.110 1.00 38.75 173 THR A O 1
#

Foldseek 3Di:
DDDLAQFEEEEAEPDPVSVVVQVVSVVNHYNYDYDPACADDVNLVSQLRGQEYEYDYQPDQFEREDDVGRHDLVRSCVSHVNYEYEDQFHAYDVVSCVVSVHHYDDQPDRDGNDGSDDPCVVPDVSVVVVVVVVVVVVVVVVVVCVVPDDPVRVCVVCVVPPDDDDPDPPDDD

pLDDT: mean 83.76, std 17.42, range [37.66, 98.12]